Protein AF-A0A7C9EIQ2-F1 (afdb_monomer)

Solvent-accessible surface area (backbone atoms only — not comparable to full-atom values): 7034 Å² total; per-residue (Å²): 141,82,86,53,69,44,83,44,82,51,99,91,42,77,45,79,44,78,58,76,81,80,75,89,77,83,91,86,79,93,76,82,83,84,78,91,74,96,66,86,75,71,79,65,54,88,54,62,87,84,67,76,93,75,87,68,48,58,73,75,50,73,64,59,54,52,49,39,53,73,73,62,55,50,70,67,58,52,50,50,52,52,52,76,38,28,82,50,52,84,65,43,32,69,72,57,47,52,52,60,74,75,102

Mean predicted aligned error: 15.03 Å

pLDDT: mean 77.69, std 19.86, range [34.31, 94.25]

Structure (mmCIF, N/CA/C/O backbone):
data_AF-A0A7C9EIQ2-F1
#
_entry.id   AF-A0A7C9EIQ2-F1
#
loop_
_atom_site.group_PDB
_atom_site.id
_atom_site.type_symbol
_atom_site.label_atom_id
_atom_site.label_alt_id
_atom_site.label_comp_id
_atom_site.label_asym_id
_atom_site.label_entity_id
_atom_site.label_seq_id
_atom_site.pdbx_PDB_ins_code
_atom_site.Cartn_x
_atom_site.Cartn_y
_atom_site.Cartn_z
_atom_site.occupancy
_atom_site.B_iso_or_equiv
_atom_site.auth_seq_id
_atom_site.auth_comp_id
_atom_site.auth_asym_id
_atom_site.auth_atom_id
_atom_site.pdbx_PDB_model_num
ATOM 1 N N . PHE A 1 1 ? 33.761 8.892 -3.349 1.00 42.25 1 PHE A N 1
ATOM 2 C CA . PHE A 1 1 ? 32.737 7.838 -3.474 1.00 42.25 1 PHE A CA 1
ATOM 3 C C . PHE A 1 1 ? 31.649 8.339 -4.402 1.00 42.25 1 PHE A C 1
ATOM 5 O O . PHE A 1 1 ? 31.060 9.371 -4.114 1.00 42.25 1 PHE A O 1
ATOM 12 N N . GLY A 1 2 ? 31.459 7.667 -5.533 1.00 77.81 2 GLY A N 1
ATOM 13 C CA . GLY A 1 2 ? 30.474 8.016 -6.555 1.00 77.81 2 GLY A CA 1
ATOM 14 C C . GLY A 1 2 ? 30.815 7.318 -7.870 1.00 77.81 2 GLY A C 1
ATOM 15 O O . GLY A 1 2 ? 31.992 7.190 -8.200 1.00 77.81 2 GLY A O 1
ATOM 16 N N . SER A 1 3 ? 29.800 6.838 -8.581 1.00 84.62 3 SER A N 1
ATOM 17 C CA . SER A 1 3 ? 29.938 6.278 -9.929 1.00 84.62 3 SER A CA 1
ATOM 18 C C . SER A 1 3 ? 29.813 7.403 -10.957 1.00 84.62 3 SER A C 1
ATOM 20 O O . SER A 1 3 ? 28.934 8.255 -10.824 1.00 84.62 3 SER A O 1
ATOM 22 N N . LEU A 1 4 ? 30.696 7.428 -11.958 1.00 89.94 4 LEU A N 1
ATOM 23 C CA . LEU A 1 4 ? 30.678 8.425 -13.029 1.00 89.94 4 LEU A CA 1
ATOM 24 C C . LEU A 1 4 ? 29.862 7.884 -14.209 1.00 89.94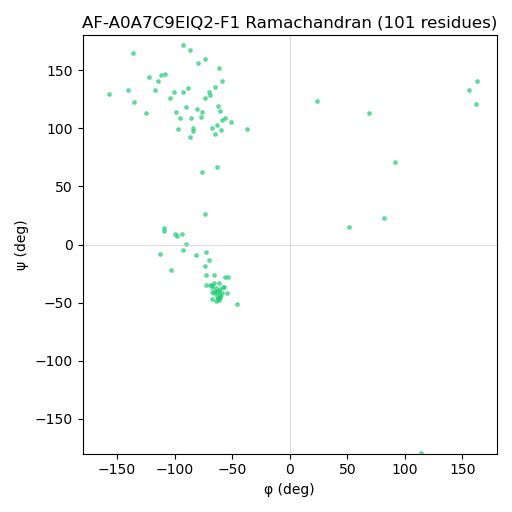 4 LEU A C 1
ATOM 26 O O . LEU A 1 4 ? 30.074 6.750 -14.631 1.00 89.94 4 LEU A O 1
ATOM 30 N N . PHE A 1 5 ? 28.937 8.683 -14.732 1.00 92.50 5 PHE A N 1
ATOM 31 C CA . PHE A 1 5 ? 28.094 8.311 -15.868 1.00 92.50 5 PHE A CA 1
ATOM 32 C C . PHE A 1 5 ? 28.265 9.319 -17.000 1.00 92.50 5 PHE A C 1
ATOM 34 O O . PHE A 1 5 ? 28.421 10.515 -16.746 1.00 92.50 5 PHE A O 1
ATOM 41 N N . GLN A 1 6 ? 28.212 8.835 -18.236 1.00 93.25 6 GLN A N 1
ATOM 42 C CA . GLN A 1 6 ? 28.179 9.651 -19.443 1.00 93.25 6 GLN A CA 1
ATOM 43 C C . GLN A 1 6 ? 26.785 9.572 -20.072 1.00 93.25 6 GLN A C 1
ATOM 45 O O . GLN A 1 6 ? 26.110 8.550 -19.976 1.00 93.25 6 GLN A O 1
ATOM 50 N N . VAL A 1 7 ? 26.346 10.670 -20.690 1.00 92.25 7 VAL A N 1
ATOM 51 C CA . VAL A 1 7 ? 25.125 10.702 -21.503 1.00 92.25 7 VAL A CA 1
ATOM 52 C C . VAL A 1 7 ? 25.498 10.354 -22.940 1.00 92.25 7 VAL A C 1
ATOM 54 O O . VAL A 1 7 ? 26.244 11.101 -23.570 1.00 92.25 7 VAL A O 1
ATOM 57 N N . ASP A 1 8 ? 24.942 9.266 -23.461 1.00 90.44 8 ASP A N 1
ATOM 58 C CA . ASP A 1 8 ? 25.084 8.847 -24.854 1.00 90.44 8 ASP A CA 1
ATOM 59 C C . ASP A 1 8 ? 23.740 8.980 -25.578 1.00 90.44 8 ASP A C 1
ATOM 61 O O . ASP A 1 8 ? 22.679 8.761 -24.997 1.00 90.44 8 ASP A O 1
ATOM 65 N N . ASN A 1 9 ? 23.762 9.329 -26.865 1.00 91.75 9 ASN A N 1
ATOM 66 C CA . ASN A 1 9 ? 22.549 9.408 -27.678 1.00 91.75 9 ASN A CA 1
ATOM 67 C C . ASN A 1 9 ? 22.344 8.100 -28.444 1.00 91.75 9 ASN A C 1
ATOM 69 O O . ASN A 1 9 ? 23.071 7.805 -29.392 1.00 91.75 9 ASN A O 1
ATOM 73 N N . GLY A 1 10 ? 21.339 7.326 -28.035 1.00 86.88 10 GLY A N 1
ATOM 74 C CA . GLY A 1 10 ? 20.898 6.127 -28.735 1.00 86.88 10 GLY A CA 1
ATOM 75 C C . GLY A 1 10 ? 19.775 6.412 -29.734 1.00 86.88 10 GLY A C 1
ATOM 76 O O . GLY A 1 10 ? 19.170 7.482 -29.751 1.00 86.88 10 GLY A O 1
ATOM 77 N N . LYS A 1 11 ? 19.447 5.399 -30.539 1.00 86.94 11 LYS A N 1
ATOM 78 C CA . LYS A 1 11 ? 18.297 5.402 -31.465 1.00 86.94 11 LYS A CA 1
ATOM 79 C C . LYS A 1 11 ? 16.944 5.670 -30.782 1.00 86.94 11 LYS A C 1
ATOM 81 O O . LYS A 1 11 ? 16.053 6.217 -31.419 1.00 86.94 11 LYS A O 1
ATOM 86 N N . ASP A 1 12 ? 16.821 5.315 -29.503 1.00 87.88 12 ASP A N 1
ATOM 87 C CA . ASP A 1 12 ? 15.605 5.459 -28.691 1.00 87.88 12 ASP A CA 1
ATOM 88 C C . ASP A 1 12 ? 15.657 6.709 -27.777 1.00 87.88 12 ASP A C 1
ATOM 90 O O . ASP A 1 12 ? 14.795 6.894 -26.920 1.00 87.88 12 ASP A O 1
ATOM 94 N N . GLY A 1 13 ? 16.665 7.577 -27.958 1.00 89.69 13 GLY A N 1
ATOM 95 C CA . GLY A 1 13 ? 16.889 8.792 -27.170 1.00 89.69 13 GLY A CA 1
ATOM 96 C C . GLY A 1 13 ? 18.172 8.765 -26.324 1.00 89.69 13 GLY A C 1
ATOM 97 O O . GLY A 1 13 ? 18.940 7.797 -26.372 1.00 89.69 13 GLY A O 1
ATOM 98 N N . PRO A 1 14 ? 18.441 9.846 -25.568 1.00 91.94 14 PRO A N 1
ATOM 99 C CA . PRO A 1 14 ? 19.586 9.914 -24.667 1.00 91.94 14 PRO A CA 1
ATOM 100 C C . PRO A 1 14 ? 19.459 8.888 -23.533 1.00 91.94 14 PRO A C 1
ATOM 102 O O . PRO A 1 14 ? 18.403 8.768 -22.912 1.00 91.94 14 PRO A O 1
ATOM 105 N N . TYR A 1 15 ? 20.544 8.179 -23.230 1.00 90.81 15 TYR A N 1
ATOM 106 C CA . TYR A 1 15 ? 20.643 7.237 -22.115 1.00 90.81 15 TYR A CA 1
ATOM 107 C C . TYR A 1 15 ? 21.971 7.411 -21.367 1.00 90.81 15 TYR A C 1
ATOM 109 O O . TYR A 1 15 ? 22.890 8.070 -21.849 1.00 90.81 15 TYR A O 1
ATOM 117 N N . LEU A 1 16 ? 22.065 6.848 -20.160 1.00 91.75 16 LEU A N 1
ATOM 118 C CA . LEU A 1 16 ? 23.267 6.924 -19.328 1.00 91.75 16 LEU A CA 1
ATOM 119 C C . LEU A 1 16 ? 24.084 5.635 -19.422 1.00 91.75 16 LEU A C 1
ATOM 121 O O . LEU A 1 16 ? 23.540 4.546 -19.234 1.00 91.75 16 LEU A O 1
ATOM 125 N N . SER A 1 17 ? 25.389 5.764 -19.645 1.00 88.75 17 SER A N 1
ATOM 126 C CA . SER A 1 17 ? 26.357 4.668 -19.595 1.00 88.75 17 SER A CA 1
ATOM 127 C C . SER A 1 17 ? 27.336 4.873 -18.435 1.00 88.75 17 SER A C 1
ATOM 129 O O . SER A 1 17 ? 27.718 5.998 -18.104 1.00 88.75 17 SER A O 1
ATOM 131 N N . LEU A 1 18 ? 27.700 3.785 -17.747 1.00 89.69 18 LEU A N 1
ATOM 132 C CA . LEU A 1 18 ? 28.683 3.832 -16.663 1.00 89.69 18 LEU A CA 1
ATOM 133 C C . LEU A 1 18 ? 30.080 4.016 -17.261 1.00 89.69 18 LEU A C 1
ATOM 135 O O . LEU A 1 18 ? 30.514 3.208 -18.081 1.00 89.69 18 LEU A O 1
ATOM 139 N N . VAL A 1 19 ? 30.807 5.031 -16.801 1.00 85.56 19 VAL A N 1
ATOM 140 C CA . VAL A 1 19 ? 32.196 5.248 -1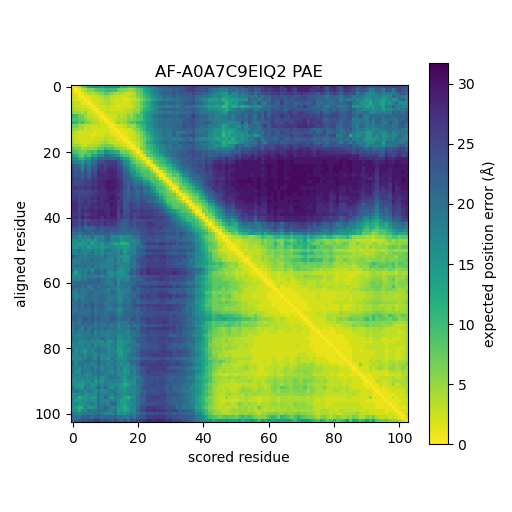7.204 1.00 85.56 19 VAL A CA 1
ATOM 141 C C . VAL A 1 19 ? 33.089 4.378 -16.332 1.00 85.56 19 VAL A C 1
ATOM 143 O O . VAL A 1 19 ? 33.387 4.704 -15.181 1.00 85.56 19 VAL A O 1
ATOM 146 N N . VAL A 1 20 ? 33.511 3.244 -16.886 1.00 81.06 20 VAL A N 1
ATOM 147 C CA . VAL A 1 20 ? 34.567 2.426 -16.294 1.00 81.06 20 VAL A CA 1
ATOM 148 C C . VAL A 1 20 ? 35.886 3.129 -16.595 1.00 81.06 20 VAL A C 1
ATOM 150 O O . VAL A 1 20 ? 36.264 3.276 -17.754 1.00 81.06 20 VAL A O 1
ATOM 153 N N . GLN A 1 21 ? 36.572 3.621 -15.562 1.00 68.69 21 GLN A N 1
ATOM 154 C CA . GLN A 1 21 ? 37.933 4.123 -15.730 1.00 68.69 21 GLN A CA 1
ATOM 155 C C . GLN A 1 21 ? 38.833 2.934 -16.060 1.00 68.69 21 GLN A C 1
ATOM 157 O O . GLN A 1 21 ? 39.204 2.169 -15.171 1.00 68.69 21 GLN A O 1
ATOM 162 N N . SER A 1 22 ? 39.154 2.767 -17.339 1.00 51.22 22 SER A N 1
ATOM 163 C CA . SER A 1 22 ? 40.135 1.797 -17.807 1.00 51.22 22 SER A CA 1
ATOM 164 C C . SER A 1 22 ? 41.509 2.188 -17.259 1.00 51.22 22 SER A C 1
ATOM 166 O O . SER A 1 22 ? 42.199 3.032 -17.826 1.00 51.22 22 SER A O 1
ATOM 168 N N . LYS A 1 23 ? 41.907 1.605 -16.126 1.00 44.88 23 LYS A N 1
ATOM 169 C CA . LYS A 1 23 ? 43.326 1.337 -15.900 1.00 44.88 23 LYS A CA 1
ATOM 170 C C . LYS A 1 23 ? 43.647 0.111 -16.741 1.00 44.88 23 LYS A C 1
ATOM 172 O O . LYS A 1 23 ? 43.135 -0.969 -16.465 1.00 44.88 23 LYS A O 1
ATOM 177 N N . GLU A 1 24 ? 44.408 0.315 -17.803 1.00 44.19 24 GLU A N 1
ATOM 178 C CA . GLU A 1 24 ? 45.079 -0.775 -18.501 1.00 44.19 24 GLU A CA 1
ATOM 179 C C . GLU A 1 24 ? 46.054 -1.429 -17.512 1.00 44.19 24 GLU A C 1
ATOM 181 O O . GLU A 1 24 ? 46.885 -0.726 -16.941 1.00 44.19 24 GLU A O 1
ATOM 186 N N . GLU A 1 25 ? 45.851 -2.719 -17.227 1.00 41.28 25 GLU A N 1
ATOM 187 C CA . GLU A 1 25 ? 46.858 -3.798 -17.184 1.00 41.28 25 GLU A CA 1
ATOM 188 C C . GLU A 1 25 ? 46.336 -5.017 -16.385 1.00 41.28 25 GLU A C 1
ATOM 190 O O . GLU A 1 25 ? 46.006 -4.911 -15.207 1.00 41.28 25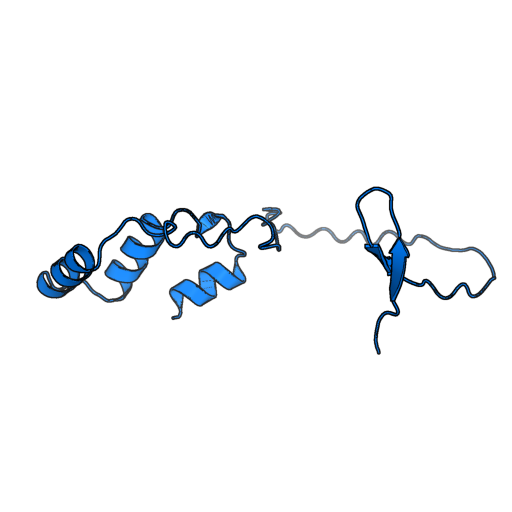 GLU A O 1
ATOM 195 N N . GLU A 1 26 ? 46.302 -6.153 -17.098 1.00 37.62 26 GLU A N 1
ATOM 196 C CA . GLU A 1 26 ? 46.594 -7.535 -16.667 1.00 37.62 26 GLU A CA 1
ATOM 197 C C . GLU A 1 26 ? 45.646 -8.278 -15.690 1.00 37.62 26 GLU A C 1
ATOM 199 O O . GLU A 1 26 ? 45.507 -7.955 -14.514 1.00 37.62 26 GLU A O 1
ATOM 204 N N . GLU A 1 27 ? 45.016 -9.320 -16.257 1.00 42.56 27 GLU A N 1
ATOM 205 C CA . GLU A 1 27 ? 44.879 -10.709 -15.768 1.00 42.56 27 GLU A CA 1
ATOM 206 C C . GLU A 1 27 ? 45.008 -10.981 -14.253 1.00 42.56 27 GLU A C 1
ATOM 208 O O . GLU A 1 27 ? 46.044 -10.728 -13.646 1.00 42.56 27 GLU A O 1
ATOM 213 N N . GLU A 1 28 ? 43.966 -11.606 -13.681 1.00 34.31 28 GLU A N 1
ATOM 214 C CA . GLU A 1 28 ? 44.015 -12.839 -12.862 1.00 34.31 28 GLU A CA 1
ATOM 215 C C . GLU A 1 28 ? 42.809 -12.929 -11.899 1.00 34.31 28 GLU A C 1
ATOM 217 O O . GLU A 1 28 ? 42.494 -12.005 -11.147 1.00 34.31 28 GLU A O 1
ATOM 222 N N . GLY A 1 29 ? 42.168 -14.103 -11.867 1.00 35.50 29 GLY A N 1
ATOM 223 C CA . GLY A 1 29 ? 41.446 -14.579 -10.681 1.00 35.50 29 GLY A CA 1
ATOM 224 C C . GLY A 1 29 ? 39.957 -14.238 -10.543 1.00 35.50 29 GLY A C 1
ATOM 225 O O . GLY A 1 29 ? 39.550 -13.551 -9.607 1.00 35.50 29 GLY A O 1
ATOM 226 N N . VAL A 1 30 ? 39.102 -14.851 -11.372 1.00 45.22 30 VAL A N 1
ATOM 227 C CA . VAL A 1 30 ? 37.702 -15.112 -10.985 1.00 45.22 30 VAL A CA 1
ATOM 228 C C . VAL A 1 30 ? 37.709 -16.060 -9.784 1.00 45.22 30 VAL A C 1
ATOM 230 O O . VAL A 1 30 ? 37.906 -17.263 -9.932 1.00 45.22 30 VAL A O 1
ATOM 233 N N . SER A 1 31 ? 37.482 -15.521 -8.586 1.00 37.12 31 SER A N 1
ATOM 234 C CA . SER A 1 31 ? 37.165 -16.326 -7.407 1.00 37.12 31 SER A CA 1
ATOM 235 C C . SER A 1 31 ? 35.653 -16.359 -7.215 1.00 37.12 31 SER A C 1
ATOM 237 O O . SER A 1 31 ? 35.027 -15.417 -6.727 1.00 37.12 31 SER A O 1
ATOM 239 N N . THR A 1 32 ? 35.064 -17.464 -7.666 1.00 42.69 32 THR A N 1
ATOM 240 C CA . THR A 1 32 ? 33.720 -17.906 -7.309 1.00 42.69 32 THR A CA 1
ATOM 241 C C . THR A 1 32 ? 33.644 -18.097 -5.795 1.00 42.69 32 THR A C 1
ATOM 243 O O . THR A 1 32 ? 34.168 -19.073 -5.264 1.00 42.69 32 THR A O 1
ATOM 246 N N . ILE A 1 33 ? 32.955 -17.194 -5.097 1.00 44.81 33 ILE A N 1
ATOM 247 C CA . ILE A 1 33 ? 32.549 -17.424 -3.708 1.00 44.81 33 ILE A CA 1
ATOM 248 C C . ILE A 1 33 ? 31.250 -18.233 -3.748 1.00 44.81 33 ILE A C 1
ATOM 250 O O . ILE A 1 33 ? 30.165 -17.701 -3.979 1.00 44.81 33 ILE A O 1
ATOM 254 N N . GLN A 1 34 ? 31.389 -19.549 -3.589 1.00 42.78 34 GLN A N 1
ATOM 255 C CA . GLN A 1 34 ? 30.313 -20.431 -3.154 1.00 42.78 34 GLN A CA 1
ATOM 256 C C . GLN A 1 34 ? 30.278 -20.424 -1.627 1.00 42.78 34 GLN A C 1
ATOM 258 O O . GLN A 1 34 ? 31.118 -21.054 -0.993 1.00 42.78 34 GLN A O 1
ATOM 263 N N . G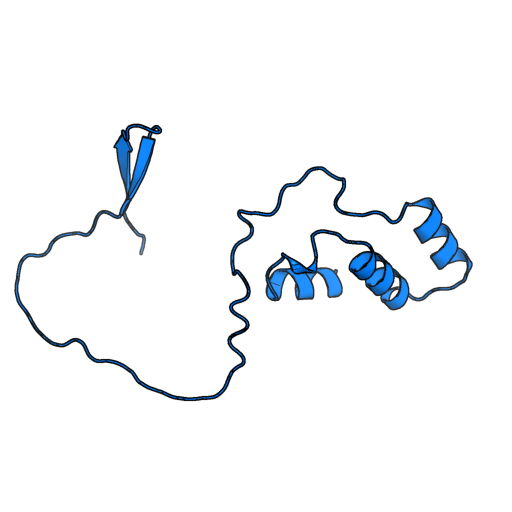LU A 1 35 ? 29.256 -19.798 -1.053 1.00 38.25 35 GLU A N 1
ATOM 264 C CA . GLU A 1 35 ? 28.744 -20.181 0.259 1.00 38.25 35 GLU A CA 1
ATOM 265 C C . GLU A 1 35 ? 27.249 -20.467 0.102 1.00 38.25 35 GLU A C 1
ATOM 267 O O . GLU A 1 35 ? 26.447 -19.613 -0.275 1.00 38.25 35 GLU A O 1
ATOM 272 N N . LYS A 1 36 ? 26.914 -21.746 0.285 1.00 49.66 36 LYS A N 1
ATOM 273 C CA . LYS A 1 36 ? 25.556 -22.249 0.473 1.00 49.66 36 LYS A CA 1
ATOM 274 C C . LYS A 1 36 ? 25.074 -21.780 1.837 1.00 49.66 36 LYS A C 1
ATOM 276 O O . LYS A 1 36 ? 25.716 -22.134 2.815 1.00 49.66 36 LYS A O 1
ATOM 281 N N . GLU A 1 37 ? 23.904 -21.160 1.889 1.00 36.38 37 GLU A N 1
ATOM 282 C CA . GLU A 1 37 ? 22.965 -21.309 3.002 1.00 36.38 37 GLU A CA 1
ATOM 283 C C . GLU A 1 37 ? 21.552 -20.964 2.510 1.00 36.38 37 GLU A C 1
ATOM 285 O O . GLU A 1 37 ? 21.336 -19.973 1.811 1.00 36.38 37 GLU A O 1
ATOM 290 N N . ASP A 1 38 ? 20.613 -21.862 2.801 1.00 46.03 38 ASP A N 1
ATOM 291 C CA . ASP A 1 38 ? 19.216 -21.827 2.380 1.00 46.03 38 ASP A CA 1
ATOM 292 C C . ASP A 1 38 ? 18.524 -20.524 2.799 1.00 46.03 38 ASP A C 1
ATOM 294 O O . ASP A 1 38 ? 18.176 -20.332 3.963 1.00 46.03 38 ASP A O 1
ATOM 298 N N . GLN A 1 39 ? 18.231 -19.654 1.836 1.00 44.91 39 GLN A N 1
ATOM 299 C CA . GLN A 1 39 ? 17.163 -18.673 1.974 1.00 44.91 39 GLN A CA 1
ATOM 300 C C . GLN A 1 39 ? 16.371 -18.655 0.684 1.00 44.91 39 GLN A C 1
ATOM 302 O O . GLN A 1 39 ? 16.919 -18.446 -0.395 1.00 44.91 39 GLN A O 1
ATOM 307 N N . VAL A 1 40 ? 15.076 -18.919 0.828 1.00 40.38 40 VAL A N 1
ATOM 308 C CA . VAL A 1 40 ? 14.038 -18.843 -0.194 1.00 40.38 40 VAL A CA 1
ATOM 309 C C . VAL A 1 40 ? 14.317 -17.659 -1.117 1.00 40.38 40 VAL A C 1
ATOM 311 O O . VAL A 1 40 ? 14.013 -16.513 -0.798 1.00 40.38 40 VAL A O 1
ATOM 314 N N . THR A 1 41 ? 14.897 -17.935 -2.284 1.00 38.28 41 THR A N 1
ATOM 315 C CA . THR A 1 41 ? 15.003 -16.981 -3.382 1.00 38.28 41 THR A CA 1
ATOM 316 C C . THR A 1 41 ? 13.635 -16.882 -4.044 1.00 38.28 41 THR A C 1
ATOM 318 O O . THR A 1 41 ? 13.464 -17.142 -5.233 1.00 38.28 41 THR A O 1
ATOM 321 N N . SER A 1 42 ? 12.637 -16.432 -3.279 1.00 47.34 42 SER A N 1
ATOM 322 C CA . SER A 1 42 ? 11.652 -15.551 -3.883 1.00 47.34 42 SER A CA 1
ATOM 323 C C . SER A 1 42 ? 12.479 -14.370 -4.347 1.00 47.34 42 SER A C 1
ATOM 325 O O . SER A 1 42 ? 12.921 -13.541 -3.555 1.00 47.34 42 SER A O 1
ATOM 327 N N . GLN A 1 43 ? 12.803 -14.376 -5.635 1.00 50.97 43 GLN A N 1
ATOM 328 C CA . GLN A 1 43 ? 13.367 -13.260 -6.364 1.00 50.97 43 GLN A CA 1
ATOM 329 C C . GLN A 1 43 ? 12.309 -12.152 -6.343 1.00 50.97 43 GLN A C 1
ATOM 331 O O . GLN A 1 43 ? 11.682 -11.845 -7.351 1.00 50.97 43 GLN A O 1
ATOM 336 N N . GLU A 1 44 ? 12.037 -11.609 -5.157 1.00 57.47 44 GLU A N 1
ATOM 337 C CA . GLU A 1 44 ? 11.174 -10.469 -4.979 1.00 57.47 44 GLU A CA 1
ATOM 338 C C . GLU A 1 44 ? 11.832 -9.362 -5.773 1.00 57.47 44 GLU A C 1
ATOM 340 O O . GLU A 1 44 ? 12.973 -8.967 -5.510 1.00 57.47 44 GLU A O 1
ATOM 345 N N . SER A 1 45 ? 11.137 -8.927 -6.814 1.00 63.06 45 SER A N 1
ATOM 346 C CA . SER A 1 45 ? 11.539 -7.805 -7.637 1.00 63.06 45 SER A CA 1
ATOM 347 C C . SER A 1 45 ? 11.842 -6.645 -6.691 1.00 63.06 45 SER A C 1
ATOM 349 O O . SER A 1 45 ? 10.931 -6.042 -6.133 1.00 63.06 45 SER A O 1
ATOM 351 N N . LYS A 1 46 ? 13.125 -6.332 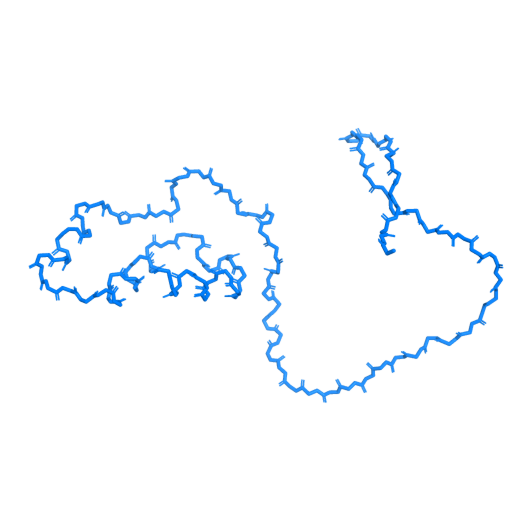-6.476 1.00 75.56 46 LYS A N 1
ATOM 352 C CA . LYS A 1 46 ? 13.575 -5.212 -5.628 1.00 75.56 46 LYS A CA 1
ATOM 353 C C . LYS A 1 46 ? 13.345 -3.861 -6.313 1.00 75.56 46 LYS A C 1
ATOM 355 O O . LYS A 1 46 ? 14.087 -2.910 -6.093 1.00 75.56 46 LYS A O 1
ATOM 360 N N . ASP A 1 47 ? 12.364 -3.798 -7.202 1.00 81.88 47 ASP A N 1
ATOM 361 C CA . ASP A 1 47 ? 12.190 -2.730 -8.161 1.00 81.88 47 ASP A CA 1
ATOM 362 C C . ASP A 1 47 ? 10.708 -2.386 -8.305 1.00 81.88 47 ASP A C 1
ATOM 364 O O . ASP A 1 47 ? 9.860 -3.258 -8.480 1.00 81.88 47 ASP A O 1
ATOM 368 N N . ASN A 1 48 ? 10.419 -1.088 -8.257 1.00 83.56 48 ASN A N 1
ATOM 369 C CA . ASN A 1 48 ? 9.085 -0.522 -8.395 1.00 83.56 48 ASN A CA 1
ATOM 370 C C . ASN A 1 48 ? 8.797 -0.028 -9.825 1.00 83.56 48 ASN A C 1
ATOM 372 O O . ASN A 1 48 ? 7.756 0.584 -10.040 1.00 83.56 48 ASN A O 1
ATOM 376 N N . ARG A 1 49 ? 9.667 -0.284 -10.816 1.00 85.69 49 ARG A N 1
ATOM 377 C CA . ARG A 1 49 ? 9.520 0.201 -12.206 1.00 85.69 49 ARG A CA 1
ATOM 378 C C . ARG A 1 49 ? 8.180 -0.135 -12.865 1.00 85.69 49 ARG A C 1
ATOM 380 O O . ARG A 1 49 ? 7.748 0.574 -13.764 1.00 85.69 49 ARG A O 1
ATOM 387 N N . ALA A 1 50 ? 7.550 -1.234 -12.448 1.00 83.00 50 ALA A N 1
ATOM 388 C CA . ALA A 1 50 ? 6.278 -1.711 -12.987 1.00 83.00 50 ALA A CA 1
ATOM 389 C C . ALA A 1 50 ? 5.054 -1.192 -12.206 1.00 83.00 50 ALA A C 1
ATOM 391 O O . ALA A 1 50 ? 3.920 -1.476 -12.591 1.00 83.00 50 ALA A O 1
ATOM 392 N N . LEU A 1 51 ? 5.261 -0.468 -11.098 1.00 85.31 51 LEU A N 1
ATOM 393 C CA . LEU A 1 51 ? 4.179 0.137 -10.328 1.00 85.31 51 LEU A CA 1
ATOM 394 C C . LEU A 1 51 ? 3.750 1.438 -11.004 1.00 85.31 51 LEU A C 1
ATOM 396 O O . LEU A 1 51 ? 4.520 2.391 -11.091 1.00 85.31 51 LEU A O 1
ATOM 400 N N . VAL A 1 52 ? 2.502 1.471 -11.462 1.00 86.62 52 VAL A N 1
ATOM 401 C CA . VAL A 1 52 ? 1.884 2.655 -12.056 1.00 86.62 52 VAL A CA 1
ATOM 402 C C . VAL A 1 52 ? 0.938 3.266 -11.035 1.00 86.62 52 VAL A C 1
ATOM 404 O O . VAL A 1 52 ? 0.063 2.577 -10.512 1.00 86.62 52 VAL A O 1
ATOM 407 N N . ASP A 1 53 ? 1.112 4.556 -10.759 1.00 86.38 53 ASP A N 1
ATOM 408 C CA . ASP A 1 53 ? 0.203 5.314 -9.907 1.00 86.38 53 ASP A CA 1
ATOM 409 C C . ASP A 1 53 ? -0.949 5.871 -10.745 1.00 86.38 53 ASP A C 1
ATOM 411 O O . ASP A 1 53 ? -0.852 6.923 -11.375 1.00 86.38 53 ASP A O 1
ATOM 415 N N . ASN A 1 54 ? -2.031 5.105 -10.810 1.00 89.31 54 ASN A N 1
ATOM 416 C CA . ASN A 1 54 ? -3.268 5.478 -11.489 1.00 89.31 54 ASN A CA 1
ATOM 417 C C . ASN A 1 54 ? -4.406 5.769 -10.497 1.00 89.31 54 ASN A C 1
ATOM 419 O O . ASN A 1 54 ? -5.563 5.838 -10.907 1.00 89.31 54 ASN A O 1
ATOM 423 N N . ASN A 1 55 ? -4.087 5.889 -9.200 1.00 84.56 55 ASN A N 1
ATOM 424 C CA . ASN A 1 55 ? -5.035 6.062 -8.096 1.00 84.56 55 ASN A CA 1
ATOM 425 C C . ASN A 1 55 ? -6.186 5.025 -8.050 1.00 84.56 55 ASN A C 1
ATOM 427 O O . ASN A 1 55 ? -7.171 5.216 -7.346 1.00 84.56 55 ASN A O 1
ATOM 431 N N . SER A 1 56 ? -6.064 3.913 -8.784 1.00 86.06 56 SER A N 1
ATOM 432 C CA . SER A 1 56 ? -7.037 2.812 -8.829 1.00 86.06 56 SER A CA 1
ATOM 433 C C . SER A 1 56 ? -6.503 1.558 -8.135 1.00 86.06 56 SER A C 1
ATOM 435 O O . SER A 1 56 ? -6.991 0.451 -8.357 1.00 86.06 56 SER A O 1
ATOM 437 N N . ALA A 1 57 ? -5.429 1.708 -7.359 1.00 86.69 57 ALA A N 1
ATOM 438 C CA . ALA A 1 57 ? -4.756 0.598 -6.704 1.00 86.69 57 ALA A CA 1
ATOM 439 C C . ALA A 1 57 ? -5.556 0.040 -5.518 1.00 86.69 57 ALA A C 1
ATOM 441 O O . ALA A 1 57 ? -5.273 -1.080 -5.104 1.00 86.69 57 ALA A O 1
ATOM 442 N N . GLN A 1 58 ? -6.514 0.803 -4.983 1.00 92.00 58 GLN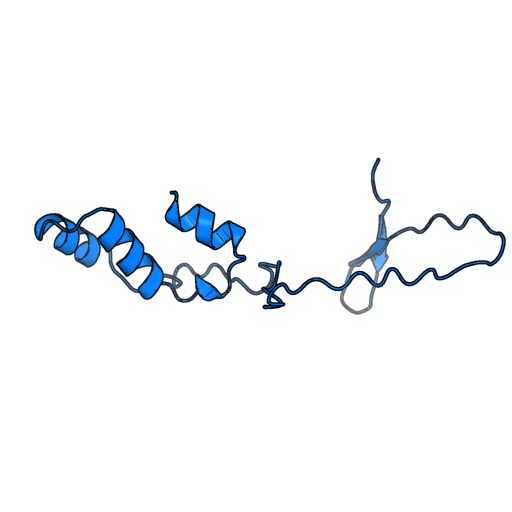 A N 1
ATOM 443 C CA . GLN A 1 58 ? -7.366 0.419 -3.864 1.00 92.00 58 GLN A CA 1
ATOM 444 C C . GLN A 1 58 ? -8.829 0.360 -4.313 1.00 92.00 58 GLN A C 1
ATOM 446 O O . GLN A 1 58 ? -9.300 1.270 -4.990 1.00 92.00 58 GLN A O 1
ATOM 451 N N . SER A 1 59 ? -9.516 -0.724 -3.954 1.00 90.31 59 SER A N 1
ATOM 452 C CA . SER A 1 59 ? -10.914 -0.983 -4.327 1.00 90.31 59 SER A CA 1
ATOM 453 C C . SER A 1 59 ? -11.922 -0.721 -3.201 1.00 90.31 59 SER A C 1
ATOM 455 O O . SER A 1 59 ? -13.086 -0.459 -3.485 1.00 90.31 59 SER A O 1
ATOM 457 N N . LEU A 1 60 ? -11.472 -0.737 -1.947 1.00 91.56 60 LEU A N 1
ATOM 458 C CA . LEU A 1 60 ? -12.228 -0.365 -0.759 1.00 91.56 60 LEU A CA 1
ATOM 459 C C . LEU A 1 60 ? -12.470 1.147 -0.726 1.00 91.56 60 LEU A C 1
ATOM 461 O O . LEU A 1 60 ? -11.536 1.940 -0.894 1.00 91.56 60 LEU A O 1
ATOM 465 N N . THR A 1 61 ? -13.714 1.546 -0.480 1.00 92.88 61 THR A N 1
ATOM 466 C CA . THR A 1 61 ? -14.105 2.957 -0.415 1.00 92.88 61 THR A CA 1
ATOM 467 C C . THR A 1 61 ? -13.906 3.547 0.983 1.00 92.88 61 THR A C 1
ATOM 469 O O . THR A 1 61 ? -13.676 2.836 1.966 1.00 92.88 61 THR A O 1
ATOM 472 N N . GLY A 1 62 ? -13.975 4.877 1.090 1.00 90.69 62 GLY A N 1
ATOM 473 C CA . GLY A 1 62 ? -13.895 5.554 2.388 1.00 90.69 62 GLY A CA 1
ATOM 474 C C . GLY A 1 62 ? -15.092 5.225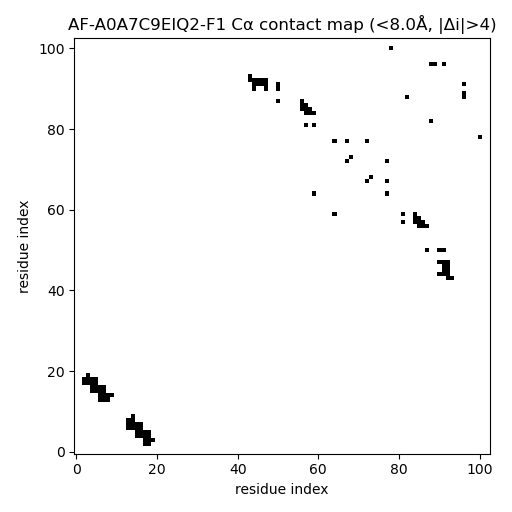 3.282 1.00 90.69 62 GLY A C 1
ATOM 475 O O . GLY A 1 62 ? -14.946 5.111 4.498 1.00 90.69 62 GLY A O 1
ATOM 476 N N . GLU A 1 63 ? -16.255 5.024 2.669 1.00 93.44 63 GLU A N 1
ATOM 477 C CA . GLU A 1 63 ? -17.485 4.601 3.320 1.00 93.44 63 GLU A CA 1
ATOM 478 C C . GLU A 1 63 ? -17.326 3.213 3.949 1.00 93.44 63 GLU A C 1
ATOM 480 O O . GLU A 1 63 ? -17.624 3.057 5.131 1.00 93.44 63 GLU A O 1
ATOM 485 N N . ASP A 1 64 ? -16.760 2.245 3.220 1.00 92.31 64 ASP A N 1
ATOM 486 C CA . ASP A 1 64 ? -16.520 0.891 3.742 1.00 92.31 64 ASP A CA 1
ATOM 487 C C . ASP A 1 64 ? -15.578 0.906 4.964 1.00 92.31 64 ASP A C 1
ATOM 489 O O . ASP A 1 64 ? -15.776 0.179 5.940 1.00 92.31 64 ASP A O 1
ATOM 493 N N . ILE A 1 65 ? -14.558 1.775 4.955 1.00 93.06 65 ILE A N 1
ATOM 494 C CA . ILE A 1 65 ? -13.639 1.949 6.094 1.00 93.06 65 ILE A CA 1
ATOM 495 C C . ILE A 1 65 ? -14.371 2.537 7.304 1.00 93.06 65 ILE A C 1
ATOM 497 O O . ILE A 1 65 ? -14.145 2.120 8.443 1.00 93.06 65 ILE A O 1
ATOM 501 N N . GLU A 1 66 ? -15.248 3.510 7.079 1.00 92.69 66 GLU A N 1
ATOM 502 C CA . GLU A 1 66 ? -16.055 4.110 8.138 1.00 92.69 66 GLU A CA 1
ATOM 503 C C . GLU A 1 66 ? -17.074 3.109 8.706 1.00 92.69 66 GLU A C 1
ATOM 505 O O . GLU A 1 66 ? -17.282 3.076 9.920 1.00 92.69 66 GLU A O 1
ATOM 510 N N . GLU A 1 67 ? -17.650 2.236 7.876 1.00 94.25 67 GLU A N 1
ATOM 511 C CA . GLU A 1 67 ? -18.490 1.132 8.344 1.00 94.25 67 GLU A CA 1
ATOM 512 C C . GLU A 1 67 ? -17.710 0.156 9.228 1.00 94.25 67 GLU A C 1
ATOM 514 O O . GLU A 1 67 ? -18.175 -0.161 10.323 1.00 94.25 67 GLU A O 1
ATOM 519 N N . MET A 1 68 ? -16.500 -0.251 8.830 1.00 92.88 68 MET A N 1
ATOM 520 C CA . MET A 1 68 ? -15.645 -1.105 9.666 1.00 92.88 68 MET A CA 1
ATOM 521 C C . MET A 1 68 ? -15.339 -0.451 11.019 1.00 92.88 68 MET A C 1
ATOM 523 O O . MET A 1 68 ? -15.432 -1.098 12.064 1.00 92.88 68 MET A O 1
ATOM 527 N N . ARG A 1 69 ? -15.061 0.858 11.036 1.00 93.25 69 ARG A N 1
ATOM 528 C CA . ARG A 1 69 ? -14.854 1.613 12.285 1.00 93.25 69 ARG A CA 1
ATOM 529 C C . ARG A 1 69 ? -16.110 1.639 13.156 1.00 93.25 69 ARG A C 1
ATOM 531 O O . ARG A 1 69 ? -16.009 1.471 14.369 1.00 93.25 69 ARG A O 1
ATOM 538 N N . ARG A 1 70 ? -17.295 1.808 12.560 1.00 94.12 70 ARG A N 1
ATOM 539 C CA . ARG A 1 70 ? -18.591 1.788 13.271 1.00 94.12 70 ARG A CA 1
ATOM 540 C C . ARG A 1 70 ? -18.943 0.415 13.826 1.00 94.12 70 ARG A C 1
ATOM 542 O O . ARG A 1 70 ? -19.533 0.332 14.898 1.00 94.12 70 ARG A O 1
ATOM 549 N N . GLN A 1 71 ? -18.562 -0.642 13.117 1.00 93.12 71 GLN A N 1
ATOM 550 C CA . GLN A 1 71 ? -18.700 -2.028 13.563 1.00 93.12 71 GLN A CA 1
ATOM 551 C C . GLN A 1 71 ? -17.698 -2.392 14.673 1.00 93.12 71 GLN A C 1
ATOM 553 O O . GLN A 1 71 ? -17.804 -3.464 15.263 1.00 93.12 71 GLN A O 1
ATOM 558 N N . GLY A 1 72 ? -16.758 -1.497 14.996 1.00 92.69 72 GLY A N 1
ATOM 559 C CA . GLY A 1 72 ? -15.762 -1.704 16.043 1.00 92.69 72 GLY A CA 1
ATOM 560 C C . GLY A 1 72 ? -14.562 -2.535 15.593 1.00 92.69 72 GLY A C 1
ATOM 561 O O . GLY A 1 72 ? -13.899 -3.126 16.444 1.00 92.69 72 GLY A O 1
ATOM 562 N N . ALA A 1 73 ? -14.281 -2.593 14.286 1.00 92.31 73 ALA A N 1
ATOM 563 C CA . ALA A 1 73 ? -13.081 -3.243 13.773 1.00 92.31 73 ALA A CA 1
ATOM 564 C C . ALA A 1 73 ? -11.818 -2.590 14.351 1.00 92.31 73 ALA A C 1
ATOM 566 O O . ALA A 1 73 ? -11.733 -1.365 14.502 1.00 92.31 73 ALA A O 1
ATOM 567 N N . THR A 1 74 ? -10.825 -3.413 14.671 1.00 93.06 74 THR A N 1
ATOM 568 C CA . THR A 1 74 ? -9.525 -2.932 15.141 1.00 93.06 74 THR A CA 1
ATOM 569 C C . THR A 1 74 ? -8.724 -2.330 13.986 1.00 93.06 74 THR A C 1
ATOM 571 O O . THR A 1 74 ? -8.975 -2.613 12.814 1.00 93.06 74 THR A O 1
ATOM 574 N N . GLY A 1 75 ? -7.729 -1.498 14.311 1.00 89.88 75 GLY A N 1
ATOM 575 C CA . GLY A 1 75 ? -6.823 -0.934 13.303 1.00 89.88 75 GLY A CA 1
ATOM 576 C C . GLY A 1 75 ? -6.162 -2.019 12.451 1.00 89.88 75 GLY A C 1
ATOM 577 O O . GLY A 1 75 ? -6.142 -1.899 11.231 1.00 89.88 75 GLY A O 1
ATOM 578 N N . ASP A 1 76 ? -5.737 -3.117 13.079 1.00 90.88 76 ASP A N 1
ATOM 579 C CA . ASP A 1 76 ? -5.123 -4.257 12.392 1.00 90.88 76 ASP A CA 1
ATOM 580 C C . ASP A 1 76 ? -6.073 -4.890 11.368 1.00 90.88 76 ASP A C 1
ATOM 582 O O . ASP A 1 76 ? -5.678 -5.135 10.231 1.00 90.88 76 ASP A O 1
ATOM 586 N N . GLN A 1 77 ? -7.351 -5.066 11.720 1.00 91.31 77 GLN A N 1
ATOM 587 C CA . GLN A 1 77 ? -8.364 -5.602 10.803 1.00 91.31 77 GLN A CA 1
ATOM 588 C C . GLN A 1 77 ? -8.602 -4.676 9.604 1.00 91.31 77 GLN A C 1
ATOM 590 O O . GLN A 1 77 ? -8.775 -5.141 8.478 1.00 91.31 77 GLN A O 1
ATOM 595 N N . ILE A 1 78 ? -8.576 -3.360 9.826 1.00 92.62 78 ILE A N 1
ATOM 596 C CA . ILE A 1 78 ? -8.702 -2.373 8.748 1.00 92.62 78 ILE A CA 1
ATOM 597 C C . ILE A 1 78 ? -7.463 -2.416 7.842 1.00 92.62 78 ILE A C 1
ATOM 599 O O . ILE A 1 78 ? -7.598 -2.368 6.620 1.00 92.62 78 ILE A O 1
ATOM 603 N N . ILE A 1 79 ? -6.262 -2.549 8.412 1.00 91.56 79 ILE A N 1
ATOM 604 C CA . ILE A 1 79 ? -5.014 -2.684 7.648 1.00 91.56 79 ILE A CA 1
ATOM 605 C C . ILE A 1 79 ? -5.033 -3.969 6.810 1.00 91.56 79 ILE A C 1
ATOM 607 O O . ILE A 1 79 ? -4.694 -3.928 5.627 1.00 91.56 79 ILE A O 1
ATOM 611 N N . GLU A 1 80 ? -5.471 -5.094 7.372 1.00 91.88 80 GLU A N 1
ATOM 612 C CA . GLU A 1 80 ? -5.623 -6.356 6.639 1.00 91.88 80 GLU A CA 1
ATOM 613 C C . GLU A 1 80 ? -6.617 -6.226 5.479 1.00 91.88 80 GLU A C 1
ATOM 615 O O . GLU A 1 80 ? -6.309 -6.632 4.355 1.00 91.88 80 GLU A O 1
ATOM 620 N N . ALA A 1 81 ? -7.769 -5.590 5.712 1.00 91.69 81 ALA A N 1
ATOM 621 C CA . ALA A 1 81 ? -8.753 -5.324 4.667 1.00 91.69 81 ALA A CA 1
ATOM 622 C C . ALA A 1 81 ? -8.185 -4.422 3.556 1.00 91.69 81 ALA A C 1
ATOM 624 O O . ALA A 1 81 ? -8.413 -4.678 2.372 1.00 91.69 81 ALA A O 1
ATOM 625 N N . LEU A 1 82 ? -7.399 -3.400 3.904 1.00 93.00 82 LEU A N 1
ATOM 626 C CA . LEU A 1 82 ? -6.735 -2.528 2.932 1.00 93.00 82 LEU A CA 1
ATOM 627 C C . LEU A 1 82 ? -5.696 -3.279 2.092 1.00 93.00 82 LEU A C 1
ATOM 629 O O . LEU A 1 82 ? -5.610 -3.058 0.882 1.00 93.00 82 LEU A O 1
ATOM 633 N N . ILE A 1 83 ? -4.930 -4.179 2.713 1.00 91.56 83 ILE A N 1
ATOM 634 C CA . ILE A 1 83 ? -3.954 -5.026 2.020 1.00 91.56 83 ILE A CA 1
ATOM 635 C C . ILE A 1 83 ? -4.665 -5.964 1.042 1.00 91.56 83 ILE A C 1
ATOM 637 O O . ILE A 1 83 ? -4.280 -6.016 -0.126 1.00 91.56 83 ILE A O 1
ATOM 641 N N . ALA A 1 84 ? -5.723 -6.646 1.488 1.00 91.12 84 ALA A N 1
ATOM 642 C CA . ALA A 1 84 ? -6.482 -7.589 0.668 1.00 91.12 84 ALA A CA 1
ATOM 643 C C . ALA A 1 84 ? -7.129 -6.927 -0.561 1.00 91.12 84 ALA A C 1
ATOM 645 O O . ALA A 1 84 ? -7.226 -7.540 -1.621 1.00 91.12 84 ALA A O 1
ATOM 646 N N . ASN A 1 85 ? -7.529 -5.659 -0.439 1.00 92.50 85 ASN A N 1
ATOM 647 C CA . ASN A 1 85 ? -8.173 -4.900 -1.512 1.00 92.50 85 ASN A CA 1
ATOM 648 C C . ASN A 1 85 ? -7.193 -4.060 -2.359 1.00 92.50 85 ASN A C 1
ATOM 650 O O . ASN A 1 85 ? -7.625 -3.246 -3.184 1.00 92.50 85 ASN A O 1
ATOM 654 N N . SER A 1 86 ? -5.877 -4.242 -2.173 1.00 90.94 86 SER A N 1
ATOM 655 C CA . SER A 1 86 ? -4.831 -3.506 -2.889 1.00 90.94 86 SER A CA 1
ATOM 656 C C . SER A 1 86 ? -4.247 -4.297 -4.062 1.00 90.94 86 SER A C 1
ATOM 658 O O . SER A 1 86 ? -3.498 -5.255 -3.888 1.00 90.94 86 SER A O 1
ATOM 660 N N . ALA A 1 87 ? -4.475 -3.820 -5.286 1.00 87.44 87 ALA A N 1
ATOM 661 C CA . ALA A 1 87 ? -3.998 -4.460 -6.517 1.00 87.44 87 ALA A CA 1
ATOM 662 C C . ALA A 1 87 ? -2.470 -4.378 -6.726 1.00 87.44 87 ALA A C 1
ATOM 664 O O . ALA A 1 87 ? -1.912 -5.030 -7.613 1.00 87.44 87 ALA A O 1
ATOM 665 N N . THR A 1 88 ? -1.780 -3.532 -5.955 1.00 87.75 88 THR A N 1
ATOM 666 C CA . THR A 1 88 ? -0.335 -3.285 -6.110 1.00 87.75 88 THR A CA 1
ATOM 667 C C . THR A 1 88 ? 0.495 -3.788 -4.941 1.00 87.75 88 THR A C 1
ATOM 669 O O . THR A 1 88 ? 1.719 -3.762 -5.037 1.00 87.75 88 THR A O 1
ATOM 672 N N . PHE A 1 89 ? -0.133 -4.231 -3.848 1.00 87.56 89 PHE A N 1
ATOM 673 C CA . PHE A 1 89 ? 0.577 -4.567 -2.617 1.00 87.56 89 PHE A CA 1
ATOM 674 C C . PHE A 1 89 ? 1.584 -5.705 -2.815 1.00 87.56 89 PHE A C 1
ATOM 676 O O . PHE A 1 89 ? 2.750 -5.544 -2.471 1.00 87.56 89 PHE A O 1
ATOM 683 N N . GLU A 1 90 ? 1.174 -6.793 -3.466 1.00 85.81 90 GLU A N 1
ATOM 684 C CA . GLU A 1 90 ? 2.037 -7.956 -3.726 1.00 85.81 90 GLU A CA 1
ATOM 685 C C . GLU A 1 90 ? 3.207 -7.648 -4.669 1.00 85.81 90 GLU A C 1
ATOM 687 O O . GLU A 1 90 ? 4.256 -8.279 -4.606 1.00 85.81 90 GLU A O 1
ATOM 692 N N . LYS A 1 91 ? 3.046 -6.648 -5.544 1.00 86.31 91 LYS A N 1
ATOM 693 C CA . LYS A 1 91 ? 4.078 -6.233 -6.505 1.00 86.31 91 LYS A CA 1
ATOM 694 C C . LYS A 1 91 ? 5.136 -5.321 -5.882 1.00 86.31 91 LYS A C 1
ATOM 696 O O . LYS A 1 91 ? 6.116 -4.993 -6.546 1.00 86.31 91 LYS A O 1
ATOM 701 N N . LYS A 1 92 ? 4.923 -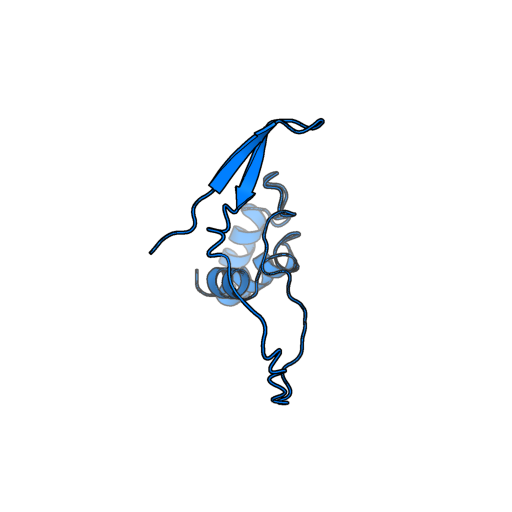4.857 -4.647 1.00 87.88 92 LYS A N 1
ATOM 702 C CA . LYS A 1 92 ? 5.892 -4.041 -3.912 1.00 87.88 92 LYS A CA 1
ATOM 703 C C . LYS A 1 92 ? 6.982 -4.923 -3.313 1.00 87.88 92 LYS A C 1
ATOM 705 O O . LYS A 1 92 ? 6.761 -6.089 -3.006 1.00 87.88 92 LYS A O 1
ATOM 710 N N . THR A 1 93 ? 8.137 -4.320 -3.061 1.00 89.19 93 THR A N 1
ATOM 711 C CA . THR A 1 93 ? 9.233 -4.968 -2.327 1.00 89.19 93 THR A CA 1
ATOM 712 C C . THR A 1 93 ? 8.820 -5.339 -0.896 1.00 89.19 93 THR A C 1
ATOM 714 O O . THR A 1 93 ? 8.015 -4.620 -0.298 1.00 89.19 93 THR A O 1
ATOM 717 N N . SER A 1 94 ? 9.414 -6.384 -0.309 1.00 86.62 94 SER A N 1
ATOM 718 C CA . SER A 1 94 ? 9.228 -6.764 1.110 1.00 86.62 94 SER A CA 1
ATOM 719 C C . SER A 1 94 ? 9.320 -5.575 2.064 1.00 86.62 94 SER A C 1
ATOM 721 O O . SER A 1 94 ? 8.385 -5.313 2.817 1.00 86.62 94 SER A O 1
ATOM 723 N N . PHE A 1 95 ? 10.382 -4.770 1.958 1.00 86.69 95 PHE A N 1
ATOM 724 C CA . PHE A 1 95 ? 10.539 -3.566 2.784 1.00 86.69 95 PHE A CA 1
ATOM 725 C C . PHE A 1 95 ? 9.376 -2.575 2.631 1.00 86.69 95 PHE A C 1
ATOM 727 O O . PHE A 1 95 ? 8.971 -1.919 3.591 1.00 86.69 95 PHE A O 1
ATOM 734 N N . SER A 1 96 ? 8.829 -2.441 1.421 1.00 88.31 96 SER A N 1
ATOM 735 C CA . SER A 1 96 ? 7.687 -1.560 1.167 1.00 88.31 96 SER A CA 1
ATOM 736 C C . SER A 1 96 ? 6.385 -2.129 1.738 1.00 88.31 96 SER A C 1
ATOM 738 O O . SER A 1 96 ? 5.552 -1.355 2.209 1.00 88.31 96 SER A O 1
ATOM 740 N N . GLN A 1 97 ? 6.210 -3.453 1.716 1.00 89.50 97 GLN A N 1
ATOM 741 C CA . GLN A 1 97 ? 5.069 -4.142 2.326 1.00 89.50 97 GLN A CA 1
ATOM 742 C C . GLN A 1 97 ? 5.101 -4.035 3.858 1.00 89.50 97 GLN A C 1
ATOM 744 O O . GLN A 1 97 ? 4.101 -3.665 4.469 1.00 89.50 97 GLN A O 1
ATOM 749 N N . GLU A 1 98 ? 6.252 -4.283 4.487 1.00 88.62 98 GLU A N 1
ATOM 750 C CA . GLU A 1 98 ? 6.434 -4.125 5.937 1.00 88.62 98 GLU A CA 1
ATOM 751 C C . GLU A 1 98 ? 6.193 -2.685 6.382 1.00 88.62 98 GLU A C 1
ATOM 753 O O . GLU A 1 98 ? 5.440 -2.434 7.321 1.00 88.62 98 GLU A O 1
ATOM 758 N N . LYS A 1 99 ? 6.755 -1.717 5.650 1.00 89.56 99 LYS A N 1
ATOM 759 C CA . LYS A 1 99 ? 6.510 -0.297 5.909 1.00 89.56 99 LYS A CA 1
ATOM 760 C C . LYS A 1 99 ? 5.024 0.056 5.850 1.00 89.56 99 LYS A C 1
ATOM 762 O O . LYS A 1 99 ? 4.593 0.918 6.605 1.00 89.56 99 LYS A O 1
ATOM 767 N N . TYR A 1 100 ? 4.259 -0.564 4.952 1.00 85.81 100 TYR A N 1
ATOM 768 C CA . TYR A 1 100 ? 2.818 -0.335 4.845 1.00 85.81 100 TYR A CA 1
ATOM 769 C C . TYR A 1 100 ? 2.050 -0.903 6.048 1.00 85.81 100 TYR A C 1
ATOM 771 O O . TYR A 1 100 ? 1.091 -0.285 6.486 1.00 85.81 100 TYR A O 1
ATOM 779 N N . ARG A 1 101 ? 2.494 -2.033 6.613 1.00 86.81 101 ARG A N 1
ATOM 780 C CA . ARG A 1 101 ? 1.904 -2.630 7.827 1.00 86.81 101 ARG A CA 1
ATOM 781 C C . ARG A 1 101 ? 2.226 -1.854 9.109 1.00 86.81 101 ARG A C 1
ATOM 783 O O . ARG A 1 101 ? 1.471 -1.933 10.064 1.00 86.81 101 ARG A O 1
ATOM 790 N N . LEU A 1 102 ? 3.347 -1.131 9.137 1.00 82.06 102 LEU A N 1
ATOM 791 C CA . LEU A 1 102 ? 3.811 -0.338 10.287 1.00 82.06 102 LEU A CA 1
ATOM 792 C C . LEU A 1 102 ? 3.299 1.117 10.297 1.00 82.06 102 LEU A C 1
ATOM 794 O O . LEU A 1 102 ? 3.726 1.902 11.145 1.00 82.06 102 LEU A O 1
ATOM 798 N N . ARG A 1 103 ? 2.497 1.509 9.304 1.00 66.38 103 ARG A N 1
ATOM 799 C CA . ARG A 1 103 ? 2.110 2.899 9.028 1.00 66.38 103 ARG A CA 1
ATOM 800 C C . ARG A 1 103 ? 0.813 3.317 9.700 1.00 66.38 103 ARG A C 1
ATOM 802 O O . ARG A 1 103 ? -0.071 2.458 9.875 1.00 66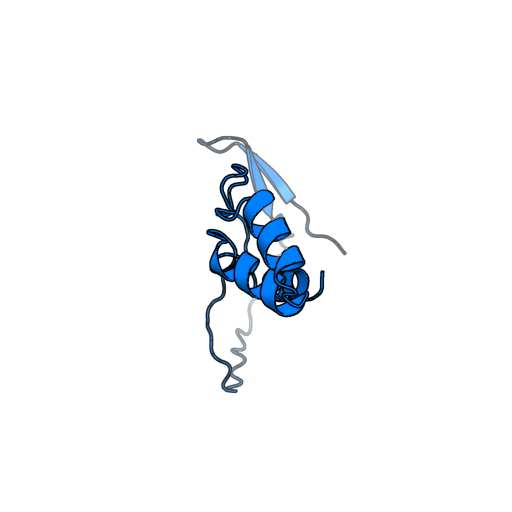.38 103 ARG A O 1
#

InterPro domains:
  IPR017423 tRNA (adenine(58)-N(1))-methyltransferase non-catalytic subunit TRM6 [PF04189] (1-103)
  IPR017423 tRNA (adenine(58)-N(1))-methyltransferase non-catalytic subunit TRM6 [PTHR12945] (1-103)

Nearest PDB structures (foldseek):
  5cd1-assembly1_E  TM=9.451E-01  e=1.871E-04  Homo sapiens
  5ccb-assembly1_B  TM=6.803E-01  e=5.942E-05  Homo sapiens
  8jvm-assembly1_Z  TM=5.299E-01  e=7.470E+00  Escherichia phage Lambda
  8pv3-assembly1_Cg  TM=2.612E-01  e=1.582E+00  Thermochaetoides thermophila DSM 1495
  6vmi-assembly1_a  TM=1.613E-01  e=2.372E+00  Homo sapiens

Organism: Opuntia streptacantha (NCBI:txid393608)

Radius of gyration: 23.09 Å; Cα contacts (8 Å, |Δi|>4): 61; chains: 1; bounding box: 66×33×48 Å

Foldseek 3Di:
DDWDWDWDQDPVGIDIDTDDPDPDDDDDDDDDDDDDDDDPPPVQPQDCPVPDPPVQQFDDDPVNLVVCVVVVHDPQRSLVNRCVRGNCLSNHGPVVNVVSSVD

Sequence (103 aa):
FGSLFQVDNGKDGPYLSLVVQSKEEEEEGVSTIQEKEDQVTSQESKDNRALVDNNSAQSLTGEDIEEMRRQGATGDQIIEALIANSATFEKKTSFSQEKYRLR

Secondary structure (DSSP, 8-state):
----EEEEEETTEEEEEE------------------------------TT----S-SB-S-HHHHHHHHHTT--HHHHHHHHHHTBTTSTTS-HHHHHHHHT-